Protein AF-A0AAD5PAB6-F1 (afdb_monomer)

Mean predicted aligned error: 14.92 Å

Organism: NCBI:txid60185

Foldseek 3Di:
DPVVQLVVQQDDDPDDDDPVSSVVSVVVVVVVVVVVCCVDPVNVVVCVVDVDDFDQLLVQDPDDPVVSVCLVCVVVLNDPVRFQQDQDPQPRDRPRPHQQCCCVSVVVCVVQVHDVVDSRVSVVLSVLGDRDRDDPPPPDDSVRVRVVSPD

Secondary structure (DSSP, 8-state):
--HHHHHHHSPP-SSPPPHHHHHHHHHHHHHHHHHHHHHSTTTHHHHHH-SS----GGGGS---HHHHHHHHHHHHT--TTTTS-PPPTTT---S---HHHHHHHTTHHHHHT--TTSS-HHHHHHHTS-SSPPPTTSSS-HHHHHHTT--

Structure (mmCIF, N/CA/C/O backbone):
data_AF-A0AAD5PAB6-F1
#
_entry.id   AF-A0AAD5PAB6-F1
#
loop_
_atom_site.group_PDB
_atom_site.id
_atom_site.type_symbol
_atom_site.label_atom_id
_atom_site.label_alt_id
_atom_site.label_comp_id
_atom_site.label_asym_id
_atom_site.label_entity_id
_atom_site.label_seq_id
_atom_site.pdbx_PDB_ins_code
_atom_site.Cartn_x
_atom_site.Cartn_y
_atom_site.Cartn_z
_atom_site.occupancy
_atom_site.B_iso_or_equiv
_atom_site.auth_seq_id
_atom_site.auth_comp_id
_atom_site.auth_asym_id
_atom_site.auth_atom_id
_atom_site.pdbx_PDB_model_num
ATOM 1 N N . LEU A 1 1 ? -11.622 15.871 12.752 1.00 52.44 1 LEU A N 1
ATOM 2 C CA . LEU A 1 1 ? -12.853 16.181 13.515 1.00 52.44 1 LEU A CA 1
ATOM 3 C C . LEU A 1 1 ? -12.615 17.339 14.476 1.00 52.44 1 LEU A C 1
ATOM 5 O O . LEU A 1 1 ? -12.016 17.161 15.533 1.00 52.44 1 LEU A O 1
ATOM 9 N N . LYS A 1 2 ? -13.066 18.540 14.109 1.00 60.25 2 LYS A N 1
ATOM 10 C CA . LYS A 1 2 ? -13.145 19.654 15.063 1.00 60.25 2 LYS A CA 1
ATOM 11 C C . LYS A 1 2 ? -14.247 19.303 16.072 1.00 60.25 2 LYS A C 1
ATOM 13 O O . LYS A 1 2 ? -15.369 19.041 15.650 1.00 60.25 2 LYS A O 1
ATOM 18 N N . LYS A 1 3 ? -13.951 19.274 17.380 1.00 57.97 3 LYS A N 1
ATOM 19 C CA . LYS A 1 3 ? -14.927 18.919 18.442 1.00 57.97 3 LYS A CA 1
ATOM 20 C C . LYS A 1 3 ? -16.257 19.674 18.290 1.00 57.97 3 LYS A C 1
ATOM 22 O O . LYS A 1 3 ? -17.313 19.107 18.523 1.00 57.97 3 LYS A O 1
ATOM 27 N N . THR A 1 4 ? -16.209 20.918 17.823 1.00 65.62 4 THR A N 1
ATOM 28 C CA . THR A 1 4 ? -17.369 21.785 17.578 1.00 65.62 4 THR A CA 1
ATOM 29 C C . THR A 1 4 ? -18.349 21.277 16.517 1.00 65.62 4 THR A C 1
ATOM 31 O O . THR A 1 4 ? -19.530 21.585 16.619 1.00 65.62 4 THR A O 1
ATOM 34 N N . ALA A 1 5 ? -17.911 20.503 15.520 1.00 68.12 5 ALA A N 1
ATOM 35 C CA . ALA A 1 5 ? -18.805 19.937 14.503 1.00 68.12 5 ALA A CA 1
ATOM 36 C C . ALA A 1 5 ? -19.599 18.734 15.042 1.00 68.12 5 ALA A C 1
ATOM 38 O O . ALA A 1 5 ? -20.783 18.598 14.751 1.00 68.12 5 ALA A O 1
ATOM 39 N N . LEU A 1 6 ? -18.969 17.918 15.897 1.00 73.88 6 LEU A N 1
ATOM 40 C CA . LEU A 1 6 ? -19.603 16.777 16.568 1.00 73.88 6 LEU A CA 1
ATOM 41 C C . LEU A 1 6 ? -20.797 17.217 17.416 1.00 73.88 6 LEU A C 1
ATOM 43 O O . LEU A 1 6 ? -21.904 16.719 17.231 1.00 73.88 6 LEU A O 1
ATOM 47 N N . TRP A 1 7 ? -20.585 18.191 18.301 1.00 68.56 7 TRP A N 1
ATOM 48 C CA . TRP A 1 7 ? -21.627 18.659 19.215 1.00 68.56 7 TRP A CA 1
ATOM 49 C C . TRP A 1 7 ? -22.803 19.330 18.498 1.00 68.56 7 TRP A C 1
ATOM 51 O O . TRP A 1 7 ? -23.920 19.250 18.986 1.00 68.56 7 TRP A O 1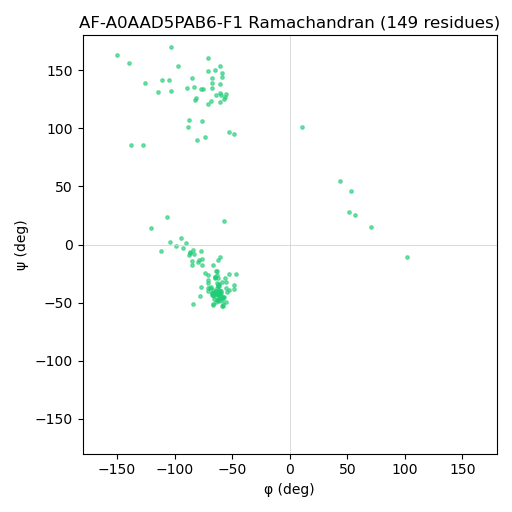
ATOM 61 N N . LYS A 1 8 ? -22.576 19.930 17.320 1.00 75.12 8 LYS A N 1
ATOM 62 C CA . LYS A 1 8 ? -23.640 20.506 16.478 1.00 75.12 8 LYS A CA 1
ATOM 63 C C . LYS A 1 8 ? -24.502 19.454 15.772 1.00 75.12 8 LYS A C 1
ATOM 65 O O . LYS A 1 8 ? -25.627 19.759 15.402 1.00 75.12 8 LYS A O 1
ATOM 70 N N . SER A 1 9 ? -23.970 18.249 15.554 1.00 70.81 9 SER A N 1
ATOM 71 C CA . SER A 1 9 ? -24.687 17.149 14.885 1.00 70.81 9 SER A CA 1
ATOM 72 C C . SER A 1 9 ? -25.569 16.321 15.824 1.00 70.81 9 SER A C 1
ATOM 74 O O . SER A 1 9 ? -26.395 15.540 15.360 1.00 70.81 9 SER A O 1
ATOM 76 N N . LEU A 1 10 ? -25.383 16.468 17.139 1.00 77.12 10 LEU A N 1
ATOM 77 C CA . LEU A 1 10 ? -26.148 15.745 18.146 1.00 77.12 10 LEU A CA 1
ATOM 78 C C . LEU A 1 10 ? -27.414 16.538 18.521 1.00 77.12 10 LEU A C 1
ATOM 80 O O . LEU A 1 10 ? -27.325 17.750 18.726 1.00 77.12 10 LEU A O 1
ATOM 84 N N . PRO A 1 11 ? -28.588 15.886 18.612 1.00 74.44 11 PRO A N 1
ATOM 85 C CA . PRO A 1 11 ? -29.830 16.559 18.975 1.00 74.44 11 PRO A CA 1
ATOM 86 C C . PRO A 1 11 ? -29.775 17.030 20.434 1.00 74.44 11 PRO A C 1
ATOM 88 O O . PRO A 1 11 ? -29.379 16.242 21.291 1.00 74.44 11 PRO A O 1
ATOM 91 N N . PRO A 1 12 ? -30.189 18.271 20.746 1.00 73.25 12 PRO A N 1
ATOM 92 C CA . PRO A 1 12 ? -30.129 18.789 22.107 1.00 73.25 12 PRO A CA 1
ATOM 93 C C . PRO A 1 12 ? -30.975 17.927 23.054 1.00 73.25 12 PRO A C 1
ATOM 95 O O . PRO A 1 12 ? -32.175 17.763 22.848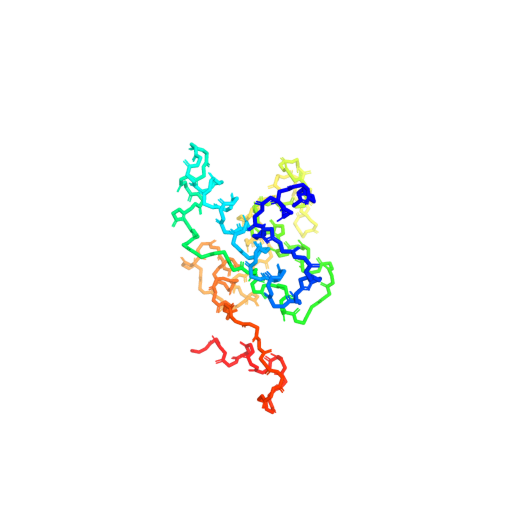 1.00 73.25 12 PRO A O 1
ATOM 98 N N . GLN A 1 13 ? -30.347 17.384 24.100 1.00 74.88 13 GLN A N 1
ATOM 99 C CA . GLN A 1 13 ? -31.016 16.601 25.141 1.00 74.88 13 GLN A CA 1
ATOM 100 C C . GLN A 1 13 ? -30.465 16.935 26.533 1.00 74.88 13 GLN A C 1
ATOM 102 O O . GLN A 1 13 ? -29.332 17.394 26.676 1.00 74.88 13 GLN A O 1
ATOM 107 N N . THR A 1 14 ? -31.276 16.685 27.561 1.00 67.94 14 THR A N 1
ATOM 108 C CA . THR A 1 14 ? -30.961 16.969 28.972 1.00 67.94 14 THR A CA 1
ATOM 109 C C . THR A 1 14 ? -30.151 15.861 29.655 1.00 67.94 14 THR A C 1
ATOM 111 O O . THR A 1 14 ? -29.536 16.105 30.689 1.00 67.94 14 THR A O 1
ATOM 114 N N . ALA A 1 15 ? -30.116 14.656 29.078 1.00 74.81 15 ALA A N 1
ATOM 115 C CA . ALA A 1 15 ? -29.356 13.511 29.580 1.00 74.81 15 ALA A CA 1
ATOM 116 C C . ALA A 1 15 ? -27.995 13.367 28.864 1.00 74.81 15 ALA A C 1
ATOM 118 O O . ALA A 1 15 ? -27.869 13.763 27.704 1.00 74.81 15 ALA A O 1
ATOM 119 N N . PRO A 1 16 ? -26.965 12.767 29.487 1.00 78.75 16 PRO A N 1
ATOM 120 C CA . PRO A 1 16 ? -25.716 12.454 28.794 1.00 78.75 16 PRO A CA 1
ATOM 121 C C . PRO A 1 16 ? -25.956 11.488 27.619 1.00 78.75 16 PRO A C 1
ATOM 123 O O . PRO A 1 16 ? -26.741 10.548 27.724 1.00 78.75 16 PRO A O 1
ATOM 126 N N . TYR A 1 17 ? -25.293 11.732 26.485 1.00 77.19 17 TYR A N 1
ATOM 127 C CA . TYR A 1 17 ? -25.424 10.896 25.287 1.00 77.19 17 TYR A CA 1
ATOM 128 C C . TYR A 1 17 ? -24.842 9.497 25.502 1.00 77.19 17 TYR A C 1
ATOM 130 O O . TYR A 1 17 ? -23.742 9.347 26.038 1.00 77.19 17 TYR A O 1
ATOM 138 N N . ASP A 1 18 ? -25.532 8.478 24.992 1.00 84.62 18 ASP A N 1
ATOM 139 C CA . ASP A 1 18 ? -25.009 7.114 24.957 1.00 84.62 18 ASP A CA 1
ATOM 140 C C . ASP A 1 18 ? -23.865 6.990 23.930 1.00 84.62 18 ASP A C 1
ATOM 142 O O . ASP A 1 18 ? -23.847 7.623 22.868 1.00 84.62 18 ASP A O 1
ATOM 146 N N . ASN A 1 19 ? -22.920 6.090 24.200 1.00 81.56 19 ASN A N 1
ATOM 147 C CA . ASN A 1 19 ? -21.806 5.765 23.314 1.00 81.56 19 ASN A CA 1
ATOM 148 C C . ASN A 1 19 ? -22.269 5.349 21.910 1.00 81.56 19 ASN A C 1
ATOM 150 O O . ASN A 1 19 ? -21.568 5.616 20.931 1.00 81.56 19 ASN A O 1
ATOM 154 N N . LYS A 1 20 ? -23.436 4.702 21.776 1.00 83.94 20 LYS A N 1
ATOM 155 C CA . LYS A 1 20 ? -24.002 4.365 20.460 1.00 83.94 20 LYS A CA 1
ATOM 156 C C . LYS A 1 20 ? -24.390 5.615 19.673 1.00 83.94 20 LYS A C 1
ATOM 158 O O . LYS A 1 20 ? -24.085 5.687 18.483 1.00 83.94 20 LYS A O 1
ATOM 163 N N . GLN A 1 21 ? -24.996 6.604 20.332 1.00 81.75 21 GLN A N 1
ATOM 164 C CA . GLN A 1 21 ? -25.394 7.873 19.714 1.00 81.75 21 GLN A CA 1
ATOM 165 C C . GLN A 1 21 ? -24.162 8.671 19.274 1.00 81.75 21 GLN A C 1
ATOM 167 O O . GLN A 1 21 ? -24.095 9.129 18.134 1.00 81.75 21 GLN A O 1
ATOM 172 N N . ILE A 1 22 ? -23.136 8.741 20.129 1.00 82.31 22 ILE A N 1
ATOM 173 C CA . ILE A 1 22 ? -21.867 9.412 19.809 1.00 82.31 22 ILE A CA 1
ATOM 174 C C . ILE A 1 22 ? -21.185 8.737 18.611 1.00 82.31 22 ILE A C 1
ATOM 176 O O . ILE A 1 22 ? -20.752 9.414 17.674 1.00 82.31 22 ILE A O 1
ATOM 180 N N . LYS A 1 23 ? -21.116 7.397 18.590 1.00 82.19 23 LYS A N 1
ATOM 181 C CA . LYS A 1 23 ? -20.553 6.639 17.458 1.00 82.19 23 LYS A CA 1
ATOM 182 C C . LYS A 1 23 ? -21.337 6.865 16.164 1.00 82.19 23 LYS A C 1
ATOM 184 O O . LYS A 1 23 ? -20.718 7.015 15.111 1.00 82.19 23 LYS A O 1
ATOM 189 N N . ALA A 1 24 ? -22.668 6.908 16.231 1.00 83.38 24 ALA A N 1
ATOM 190 C CA . ALA A 1 24 ? -23.523 7.159 15.074 1.00 83.38 24 ALA A CA 1
ATOM 191 C C . ALA A 1 24 ? -23.304 8.568 14.497 1.00 83.38 24 ALA A C 1
ATOM 193 O O . ALA A 1 24 ? -23.031 8.691 13.303 1.00 83.38 24 ALA A O 1
ATOM 194 N N . ALA A 1 25 ? -23.317 9.602 15.343 1.00 82.94 25 ALA A N 1
ATOM 195 C CA . ALA A 1 25 ? -23.074 10.987 14.934 1.00 82.94 25 ALA A CA 1
ATOM 196 C C . ALA A 1 25 ? -21.662 11.182 14.355 1.00 82.94 25 ALA A C 1
ATOM 198 O O . ALA A 1 25 ? -21.480 11.794 13.302 1.00 82.94 25 ALA A O 1
ATOM 199 N N . THR A 1 26 ? -20.651 10.567 14.980 1.00 82.12 26 THR A N 1
ATOM 200 C CA . THR A 1 26 ? -19.270 10.577 14.464 1.00 82.12 26 THR A CA 1
ATOM 201 C C . THR A 1 26 ? -19.196 9.946 13.071 1.00 82.12 26 THR A C 1
ATOM 203 O O . THR A 1 26 ? -18.559 10.496 12.174 1.00 82.12 26 THR A O 1
ATOM 206 N N . LYS A 1 27 ? -19.866 8.803 12.864 1.00 81.69 27 LYS A N 1
ATOM 207 C CA . LYS A 1 27 ? -19.917 8.117 11.566 1.00 81.69 27 LYS A CA 1
ATOM 208 C C . LYS A 1 27 ? -20.615 8.966 10.499 1.00 81.69 27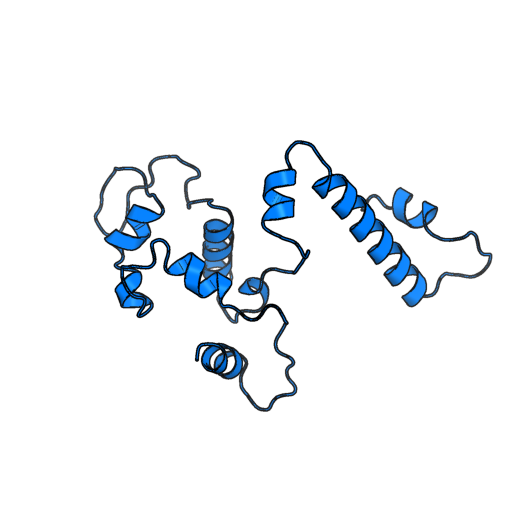 LYS A C 1
ATOM 210 O O . LYS A 1 27 ? -20.151 9.002 9.364 1.00 81.69 27 LYS A O 1
ATOM 215 N N . GLN A 1 28 ? -21.699 9.657 10.853 1.00 83.06 28 GLN A N 1
ATOM 216 C CA . GLN A 1 28 ? -22.409 10.562 9.944 1.00 83.06 28 GLN A CA 1
ATOM 217 C C . GLN A 1 28 ? -21.529 11.737 9.511 1.00 83.06 28 GLN A C 1
ATOM 219 O O . GLN A 1 28 ? -21.402 11.980 8.315 1.00 83.06 28 GLN A O 1
ATOM 224 N N . LEU A 1 29 ? -20.854 12.405 10.449 1.00 82.50 29 LEU A N 1
ATOM 225 C CA . LEU A 1 29 ? -19.949 13.511 10.123 1.00 82.50 29 LEU A CA 1
ATOM 226 C C . LEU A 1 29 ? -18.778 13.079 9.245 1.00 82.50 29 LEU A C 1
ATOM 228 O O . LEU A 1 29 ? -18.471 13.753 8.268 1.00 82.50 29 LEU A O 1
ATOM 232 N N . LEU A 1 30 ? -18.164 11.932 9.547 1.00 77.31 30 LEU A N 1
ATOM 233 C CA . LEU A 1 30 ? -17.102 11.376 8.709 1.00 77.31 30 LEU A CA 1
ATOM 234 C C . LEU A 1 30 ? -17.592 11.100 7.285 1.00 77.31 30 LEU A C 1
ATOM 236 O O . LEU A 1 30 ? -16.867 11.371 6.331 1.00 77.31 30 LEU A O 1
ATOM 240 N N . ASN A 1 31 ? -18.815 10.589 7.128 1.00 78.88 31 ASN A N 1
ATOM 241 C CA . ASN A 1 31 ? -19.408 10.354 5.813 1.00 78.88 31 ASN A CA 1
ATOM 242 C C . ASN A 1 31 ? -19.684 11.662 5.058 1.00 78.88 31 ASN A C 1
ATOM 244 O O . ASN A 1 31 ? -19.444 11.710 3.855 1.00 78.88 31 ASN A O 1
ATOM 248 N N . LEU A 1 32 ? -20.145 12.710 5.745 1.00 80.75 32 LEU A N 1
ATOM 249 C CA . LEU A 1 32 ? -20.395 14.025 5.147 1.00 80.75 32 LEU A CA 1
ATOM 250 C C . LEU A 1 32 ? -19.093 14.700 4.695 1.00 80.75 32 LEU A C 1
ATOM 252 O O . LEU A 1 32 ? -18.965 15.019 3.516 1.00 80.75 32 LEU A O 1
ATOM 256 N N . GLU A 1 33 ? -18.089 14.809 5.577 1.00 78.38 33 GLU A N 1
ATOM 257 C CA . GLU A 1 33 ? -16.760 15.353 5.232 1.00 78.38 33 GLU A CA 1
ATOM 258 C C . GLU A 1 33 ? -16.143 14.582 4.049 1.00 78.38 33 GLU A C 1
ATOM 260 O O . GLU A 1 33 ? -15.517 15.146 3.148 1.00 78.38 33 GLU A O 1
ATOM 265 N N . SER A 1 34 ? -16.361 13.267 4.017 1.00 70.88 34 SER A N 1
ATOM 266 C CA . SER A 1 34 ? -15.916 12.401 2.929 1.00 70.88 34 SER A CA 1
ATOM 267 C C . SER A 1 34 ? -16.637 12.656 1.606 1.00 70.88 34 SER A C 1
ATOM 269 O O . SER A 1 34 ? -15.998 12.649 0.553 1.00 70.88 34 SER A O 1
ATOM 271 N N . GLN A 1 35 ? -17.956 12.862 1.634 1.00 71.19 35 GLN A N 1
ATOM 272 C CA . GLN A 1 35 ? -18.746 13.194 0.448 1.00 71.19 35 GLN A CA 1
ATOM 273 C C . GLN A 1 35 ? -18.369 14.572 -0.102 1.00 71.19 35 GLN A C 1
ATOM 275 O O . GLN A 1 35 ? -18.146 14.698 -1.303 1.00 71.19 35 GLN A O 1
ATOM 280 N N . GLU A 1 36 ? -18.204 15.575 0.761 1.00 74.38 36 GLU A N 1
ATOM 281 C CA . GLU A 1 36 ? -17.712 16.903 0.373 1.00 74.38 36 GLU A CA 1
ATOM 282 C C . GLU A 1 36 ? -16.333 16.810 -0.281 1.00 74.38 36 GLU A C 1
ATOM 284 O O . GLU A 1 36 ? -16.110 17.344 -1.370 1.00 74.38 36 GLU A O 1
ATOM 289 N N . THR A 1 37 ? -15.426 16.044 0.332 1.00 66.62 37 THR A N 1
ATOM 290 C CA . THR A 1 37 ? -14.092 15.822 -0.224 1.00 66.62 37 THR A CA 1
ATOM 291 C C . THR A 1 37 ? -14.171 15.135 -1.584 1.00 66.62 37 THR A C 1
ATOM 293 O O . THR A 1 37 ? -13.420 15.524 -2.469 1.00 66.62 37 THR A O 1
ATOM 296 N N . ARG A 1 38 ? -15.076 14.167 -1.800 1.00 63.00 38 ARG A N 1
ATOM 297 C CA . ARG A 1 38 ? -15.287 13.465 -3.089 1.00 63.00 38 ARG A CA 1
ATOM 298 C C . ARG A 1 38 ? -15.930 14.317 -4.183 1.00 63.00 38 ARG A C 1
ATOM 300 O O . ARG A 1 38 ? -15.654 14.084 -5.356 1.00 63.00 38 ARG A O 1
ATOM 307 N N . ASN A 1 39 ? -16.775 15.272 -3.812 1.00 68.38 39 ASN A N 1
ATOM 308 C CA . ASN A 1 39 ? -17.467 16.148 -4.760 1.00 68.38 39 ASN A CA 1
ATOM 309 C C . ASN A 1 39 ? -16.604 17.344 -5.194 1.00 68.38 39 ASN A C 1
ATOM 311 O O . ASN A 1 39 ? -16.969 18.080 -6.111 1.00 68.38 39 ASN A O 1
ATOM 315 N N . GLY A 1 40 ? -15.445 17.531 -4.556 1.00 72.25 40 GLY A N 1
ATOM 316 C CA . GLY A 1 40 ? -14.483 18.567 -4.901 1.00 72.25 40 GLY A CA 1
ATOM 317 C C . GLY A 1 40 ? -13.925 18.452 -6.336 1.00 72.25 40 GLY A C 1
ATOM 318 O O . GLY A 1 40 ? -13.802 17.360 -6.896 1.00 72.25 40 GLY A O 1
ATOM 319 N N . PRO A 1 41 ? -13.486 19.568 -6.950 1.00 63.38 41 PRO A N 1
ATOM 320 C CA . PRO A 1 41 ? -12.970 19.575 -8.325 1.00 63.38 41 PRO A CA 1
ATOM 321 C C . PRO A 1 41 ? -11.752 18.662 -8.536 1.00 63.38 41 PRO A C 1
ATOM 323 O O . PRO A 1 41 ? -11.582 18.080 -9.602 1.00 63.38 41 PRO A O 1
ATOM 326 N N . LYS A 1 42 ? -10.912 18.516 -7.500 1.00 57.97 42 LYS A N 1
ATOM 327 C CA . LYS A 1 42 ? -9.656 17.746 -7.525 1.00 57.97 42 LYS A CA 1
ATOM 328 C C . LYS A 1 42 ? -9.830 16.258 -7.197 1.00 57.97 42 LYS A C 1
ATOM 330 O O . LYS A 1 42 ? -8.876 15.496 -7.315 1.00 57.97 42 LYS A O 1
ATOM 335 N N . SER A 1 43 ? -11.012 15.833 -6.758 1.00 58.66 43 SER A N 1
ATOM 336 C CA . SER A 1 43 ? -11.237 14.492 -6.208 1.00 58.66 43 SER A CA 1
ATOM 337 C C . SER A 1 43 ? -12.105 13.595 -7.078 1.00 58.66 43 SER A C 1
ATOM 339 O O . SER A 1 43 ? -12.172 12.407 -6.785 1.00 58.66 43 SER A O 1
ATOM 341 N N . LYS A 1 44 ? -12.681 14.094 -8.182 1.00 56.91 44 LYS A N 1
ATOM 342 C CA . LYS A 1 44 ? -13.457 13.277 -9.136 1.00 56.91 44 LYS A CA 1
ATOM 343 C C . LYS A 1 44 ? -12.688 12.043 -9.624 1.00 56.91 44 LYS A C 1
ATOM 345 O O . LYS A 1 44 ? -13.258 10.959 -9.681 1.00 56.91 44 LYS A O 1
ATOM 350 N N . LEU A 1 45 ? -11.383 12.179 -9.876 1.00 57.91 45 LEU A N 1
ATOM 351 C CA . LEU A 1 45 ? -10.514 11.055 -10.252 1.00 57.91 45 LEU A CA 1
ATOM 352 C C . LEU A 1 45 ? -10.323 10.058 -9.095 1.00 57.91 45 LEU A C 1
ATOM 354 O O . LEU A 1 45 ? -10.420 8.852 -9.286 1.00 57.91 45 LEU A O 1
ATOM 358 N N . VAL A 1 46 ? -10.108 10.547 -7.871 1.00 52.41 46 VAL A N 1
ATOM 359 C CA . VAL A 1 46 ? -9.905 9.694 -6.684 1.00 52.41 46 VAL A CA 1
ATOM 360 C C . VAL A 1 46 ? -11.204 8.997 -6.260 1.00 52.41 46 VAL A C 1
ATOM 362 O O . VAL A 1 46 ? -11.177 7.834 -5.861 1.00 52.41 46 VAL A O 1
ATOM 365 N N . ALA A 1 47 ? -12.340 9.687 -6.367 1.00 53.78 47 ALA A N 1
ATOM 366 C CA . ALA A 1 47 ? -13.672 9.178 -6.065 1.00 53.78 47 ALA A CA 1
ATOM 367 C C . ALA A 1 47 ? -14.105 8.097 -7.065 1.00 53.78 47 ALA A C 1
ATOM 369 O O . ALA A 1 47 ? -14.620 7.065 -6.639 1.00 53.78 47 ALA A O 1
ATOM 370 N N . ALA A 1 48 ? -13.829 8.294 -8.361 1.00 57.09 48 ALA A N 1
ATOM 371 C CA . ALA A 1 48 ? -14.061 7.288 -9.397 1.00 57.09 48 ALA A CA 1
ATOM 372 C C . ALA A 1 48 ? -13.210 6.025 -9.174 1.00 57.09 48 ALA A C 1
ATOM 374 O O . ALA A 1 48 ? -13.698 4.912 -9.344 1.00 57.09 48 ALA A O 1
ATOM 375 N N . CYS A 1 49 ? -11.964 6.182 -8.713 1.00 52.50 49 CYS A N 1
ATOM 376 C CA . CYS A 1 49 ? -11.069 5.056 -8.439 1.00 52.50 49 CYS A CA 1
ATOM 377 C C . CYS A 1 49 ? -11.336 4.342 -7.100 1.00 52.50 49 CYS A C 1
ATOM 379 O O . CYS A 1 49 ? -10.813 3.251 -6.880 1.00 52.50 49 CYS A O 1
ATOM 381 N N . ARG A 1 50 ? -12.103 4.937 -6.174 1.00 52.41 50 ARG A N 1
ATOM 382 C CA . ARG A 1 50 ? -12.409 4.345 -4.859 1.00 52.41 50 ARG A CA 1
ATOM 383 C C . ARG A 1 50 ? -13.878 4.554 -4.482 1.00 52.41 50 ARG A C 1
ATOM 385 O O . ARG A 1 50 ? -14.166 5.478 -3.715 1.00 52.41 50 ARG A O 1
ATOM 392 N N . PRO A 1 51 ? -14.803 3.678 -4.921 1.00 54.91 51 PRO A N 1
ATOM 393 C CA . PRO A 1 51 ? -16.228 3.785 -4.589 1.00 54.91 51 PRO A CA 1
ATOM 394 C C . PRO A 1 51 ? -16.514 3.648 -3.082 1.00 54.91 51 PRO A C 1
ATOM 396 O O . PRO A 1 51 ? -17.459 4.259 -2.576 1.00 54.91 51 PRO A O 1
ATOM 399 N N . TYR A 1 52 ? -15.625 3.009 -2.306 1.00 58.25 52 TYR A N 1
ATOM 400 C CA . TYR A 1 52 ? -15.766 2.826 -0.853 1.00 58.25 52 TYR A CA 1
ATOM 401 C C . TYR A 1 52 ? -14.551 3.340 -0.064 1.00 58.25 52 TYR A C 1
ATOM 403 O O . TYR A 1 52 ? -13.402 3.122 -0.451 1.00 58.25 52 TYR A O 1
ATOM 411 N N . LEU A 1 53 ? -14.811 4.005 1.067 1.00 60.50 53 LEU A N 1
ATOM 412 C CA . LEU A 1 53 ? -13.794 4.361 2.058 1.00 60.50 53 LEU A CA 1
ATOM 413 C C . LEU A 1 53 ? -13.515 3.151 2.940 1.00 60.50 53 LEU A C 1
ATOM 415 O O . LEU A 1 53 ? -14.178 2.928 3.950 1.00 60.50 53 LEU A O 1
ATOM 419 N N . LEU A 1 54 ? -12.549 2.348 2.515 1.00 66.62 54 LEU A N 1
ATOM 420 C CA . LEU A 1 54 ? -12.090 1.189 3.263 1.00 66.62 54 LEU A CA 1
ATOM 421 C C . LEU A 1 54 ? -10.682 1.451 3.785 1.00 66.62 54 LEU A C 1
ATOM 423 O O . LEU A 1 54 ? -9.853 2.061 3.104 1.00 66.62 54 LEU A O 1
ATOM 427 N N . ILE A 1 55 ? -10.427 0.982 5.007 1.00 74.06 55 ILE A N 1
ATOM 428 C CA . ILE A 1 55 ? -9.067 0.898 5.534 1.00 74.06 55 ILE A CA 1
ATOM 429 C C . ILE A 1 55 ? -8.290 -0.022 4.600 1.00 74.06 55 ILE A C 1
ATOM 431 O O . ILE A 1 55 ? -8.749 -1.115 4.271 1.00 74.06 55 ILE A O 1
ATOM 435 N N . ASP A 1 56 ? -7.126 0.445 4.170 1.00 77.81 56 ASP A N 1
ATOM 436 C CA . ASP A 1 56 ? -6.268 -0.299 3.268 1.00 77.81 56 ASP A CA 1
ATOM 437 C C . ASP A 1 56 ? -5.919 -1.682 3.862 1.00 77.81 56 ASP A C 1
ATOM 439 O O . ASP A 1 56 ? -5.426 -1.740 4.997 1.00 77.81 56 ASP A O 1
ATOM 443 N N . PRO A 1 57 ? -6.141 -2.792 3.127 1.00 80.88 57 PRO A N 1
ATOM 444 C CA . PRO A 1 57 ? -5.851 -4.139 3.615 1.00 80.88 57 PRO A CA 1
ATOM 445 C C . PRO A 1 57 ? -4.428 -4.347 4.144 1.00 80.88 57 PRO A C 1
ATOM 447 O O . PRO A 1 57 ? -4.216 -5.172 5.031 1.00 80.88 57 PRO A O 1
ATOM 450 N N . ILE A 1 58 ? -3.458 -3.553 3.674 1.00 84.25 58 ILE A N 1
ATOM 451 C CA . ILE A 1 58 ? -2.057 -3.581 4.121 1.00 84.25 58 ILE A CA 1
ATOM 452 C C . ILE A 1 58 ? -1.930 -3.368 5.638 1.00 84.25 58 ILE A C 1
ATOM 454 O O . ILE A 1 58 ? -0.997 -3.871 6.271 1.00 84.25 58 ILE A O 1
ATOM 458 N N . VAL A 1 59 ? -2.869 -2.641 6.253 1.00 84.06 59 VAL A N 1
ATOM 459 C CA . VAL A 1 59 ? -2.879 -2.391 7.703 1.00 84.06 59 VAL A CA 1
ATOM 460 C C . VAL A 1 59 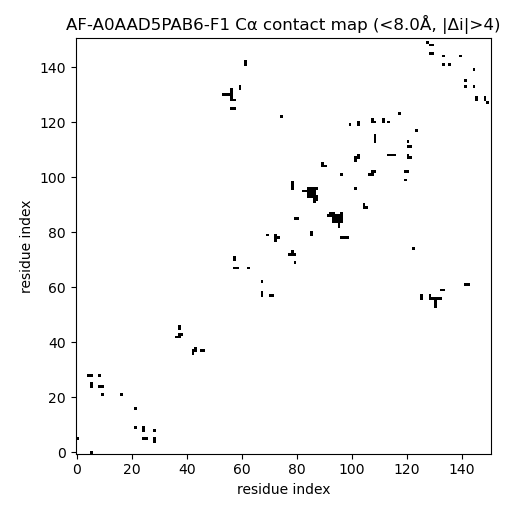? -3.080 -3.684 8.496 1.00 84.06 59 VAL A C 1
ATOM 462 O O . VAL A 1 59 ? -2.563 -3.807 9.606 1.00 84.06 59 VAL A O 1
ATOM 465 N N . TRP A 1 60 ? -3.771 -4.667 7.920 1.00 81.00 60 TRP A N 1
ATOM 466 C CA . TRP A 1 60 ? -4.102 -5.931 8.575 1.00 81.00 60 TRP A CA 1
ATOM 467 C C . TRP A 1 60 ? -3.082 -7.045 8.316 1.00 81.00 60 TRP A C 1
ATOM 469 O O . TRP A 1 60 ? -3.236 -8.139 8.860 1.00 81.00 60 TRP A O 1
ATOM 479 N N . LEU A 1 61 ? -2.051 -6.794 7.503 1.00 82.88 61 LEU A N 1
ATOM 480 C CA . LEU A 1 61 ? -1.014 -7.782 7.223 1.00 82.88 61 LEU A CA 1
ATOM 481 C C . LEU A 1 61 ? -0.042 -7.921 8.410 1.00 82.88 61 LEU A C 1
ATOM 483 O O . LEU A 1 61 ? 0.455 -6.902 8.924 1.00 82.88 61 LEU A O 1
ATOM 487 N N . PRO A 1 62 ? 0.287 -9.160 8.823 1.00 82.69 62 PRO A N 1
ATOM 488 C CA . PRO A 1 62 ? 1.316 -9.414 9.822 1.00 82.69 62 PRO A CA 1
ATOM 489 C C . PRO A 1 62 ? 2.700 -9.173 9.202 1.00 82.69 62 PRO A C 1
ATOM 491 O O . PRO A 1 62 ? 3.288 -10.045 8.573 1.00 82.69 62 PRO A O 1
ATOM 494 N N . MET A 1 63 ? 3.220 -7.956 9.350 1.00 86.81 63 MET A N 1
ATOM 495 C CA . MET A 1 63 ? 4.537 -7.557 8.842 1.00 86.81 63 MET A CA 1
ATOM 496 C C . MET A 1 63 ? 5.175 -6.466 9.701 1.00 86.81 63 MET A C 1
ATOM 498 O O . MET A 1 63 ? 4.491 -5.779 10.475 1.00 86.81 63 MET A O 1
ATOM 502 N N . LYS A 1 64 ? 6.491 -6.274 9.539 1.00 90.31 64 LYS A N 1
ATOM 503 C CA . LYS A 1 64 ? 7.250 -5.240 10.255 1.00 90.31 64 LYS A CA 1
ATOM 504 C C . LYS A 1 64 ? 6.772 -3.843 9.848 1.00 90.31 64 LYS A C 1
ATOM 506 O O . LYS A 1 64 ? 6.377 -3.609 8.705 1.00 90.31 64 LYS A O 1
ATOM 511 N N . TYR A 1 65 ? 6.877 -2.882 10.767 1.00 86.12 65 TYR A N 1
ATOM 512 C CA . TYR A 1 65 ? 6.499 -1.483 10.518 1.00 86.12 65 TYR A CA 1
ATOM 513 C C . TYR A 1 65 ? 7.196 -0.889 9.281 1.00 86.12 65 TYR A C 1
ATOM 515 O O . TYR A 1 65 ? 6.563 -0.223 8.463 1.00 86.12 65 TYR A O 1
ATOM 523 N N . SER A 1 66 ? 8.485 -1.189 9.098 1.00 83.56 66 SER A N 1
ATOM 524 C CA . SER A 1 66 ? 9.274 -0.716 7.956 1.00 83.56 66 SER A CA 1
ATOM 525 C C . SER A 1 66 ? 8.770 -1.259 6.613 1.00 83.56 66 SER A C 1
ATOM 527 O O . SER A 1 66 ? 8.701 -0.507 5.643 1.00 83.56 66 SER A O 1
ATOM 529 N N . GLN A 1 67 ? 8.378 -2.535 6.555 1.00 85.19 67 GLN A N 1
ATOM 530 C CA . GLN A 1 67 ? 7.793 -3.161 5.364 1.00 85.19 67 GLN A CA 1
ATOM 531 C C . GLN A 1 67 ? 6.435 -2.533 5.046 1.00 85.19 67 GLN A C 1
ATOM 533 O O . GLN A 1 67 ? 6.206 -2.095 3.919 1.00 85.19 67 GLN A O 1
ATOM 538 N N . ARG A 1 68 ? 5.581 -2.378 6.067 1.00 88.25 68 ARG A N 1
ATOM 539 C CA . ARG A 1 68 ? 4.272 -1.732 5.924 1.00 88.25 68 ARG A CA 1
ATOM 540 C C . ARG A 1 68 ? 4.400 -0.306 5.390 1.00 88.25 68 ARG A C 1
ATOM 542 O O . ARG A 1 68 ? 3.695 0.063 4.457 1.00 88.25 68 ARG A O 1
ATOM 549 N N . SER A 1 69 ? 5.331 0.482 5.932 1.00 84.25 69 SER A N 1
ATOM 550 C CA . SER A 1 69 ? 5.583 1.852 5.467 1.00 84.25 69 SER A CA 1
ATOM 551 C C . SER A 1 69 ? 6.000 1.890 3.994 1.00 84.25 69 SER A C 1
ATOM 553 O O . SER A 1 69 ? 5.494 2.723 3.245 1.00 84.25 69 SER A O 1
ATOM 555 N N . ARG A 1 70 ? 6.863 0.963 3.549 1.00 84.75 70 ARG A N 1
ATOM 556 C CA . ARG A 1 70 ? 7.275 0.857 2.138 1.00 84.75 70 ARG A CA 1
ATOM 557 C C . ARG A 1 70 ? 6.103 0.518 1.216 1.00 84.75 70 ARG A C 1
ATOM 559 O O . ARG A 1 70 ? 5.984 1.148 0.174 1.00 84.75 70 ARG A O 1
ATOM 566 N N . LEU A 1 71 ? 5.222 -0.406 1.604 1.00 85.75 71 LEU A N 1
ATOM 567 C CA . LEU A 1 71 ? 4.046 -0.769 0.800 1.00 85.75 71 LEU A CA 1
ATOM 568 C C . LEU A 1 71 ? 2.995 0.347 0.742 1.00 85.75 71 LEU A C 1
ATOM 570 O O . LEU A 1 71 ? 2.414 0.584 -0.313 1.00 85.75 71 LEU A O 1
ATOM 574 N N . ILE A 1 72 ? 2.779 1.079 1.840 1.00 84.69 72 ILE A N 1
ATOM 575 C CA . ILE A 1 72 ? 1.898 2.260 1.845 1.00 84.69 72 ILE A CA 1
ATOM 576 C C . ILE A 1 72 ? 2.451 3.329 0.900 1.00 84.69 72 ILE A C 1
ATOM 578 O O . ILE A 1 72 ? 1.726 3.849 0.055 1.00 84.69 72 ILE A O 1
ATOM 582 N N . ARG A 1 73 ? 3.749 3.625 1.010 1.00 82.06 73 ARG A N 1
ATOM 583 C CA . ARG A 1 73 ? 4.454 4.544 0.112 1.00 82.06 73 ARG A CA 1
ATOM 584 C C . ARG A 1 73 ? 4.345 4.091 -1.346 1.00 82.06 73 ARG A C 1
ATOM 586 O O . ARG A 1 73 ? 3.963 4.896 -2.191 1.00 82.06 73 ARG A O 1
ATOM 593 N N . TRP A 1 74 ? 4.539 2.796 -1.619 1.00 84.56 74 TRP A N 1
ATOM 594 C CA . TRP A 1 74 ? 4.291 2.213 -2.938 1.00 84.56 74 TRP A CA 1
ATOM 595 C C . TRP A 1 74 ? 2.866 2.484 -3.407 1.00 84.56 74 TRP A C 1
ATOM 597 O O . TRP A 1 74 ? 2.701 2.994 -4.503 1.00 84.56 74 TRP A O 1
ATOM 607 N N . ARG A 1 75 ? 1.829 2.235 -2.600 1.00 83.38 75 ARG A N 1
ATOM 608 C CA . ARG A 1 75 ? 0.435 2.512 -2.997 1.00 83.38 75 ARG A CA 1
ATOM 609 C C . ARG A 1 75 ? 0.156 3.980 -3.291 1.00 83.38 75 ARG A C 1
ATOM 611 O O . ARG A 1 75 ? -0.614 4.280 -4.196 1.00 83.38 75 ARG A O 1
ATOM 618 N N . LEU A 1 76 ? 0.788 4.886 -2.554 1.00 79.06 76 LEU A N 1
ATOM 619 C CA . LEU A 1 76 ? 0.659 6.329 -2.764 1.00 79.06 76 LEU A CA 1
ATOM 620 C C . LEU A 1 76 ? 1.477 6.838 -3.964 1.00 79.06 76 LEU A C 1
ATOM 622 O O . LEU A 1 76 ? 1.382 8.011 -4.308 1.00 79.06 76 LEU A O 1
ATOM 626 N N . GLY A 1 77 ? 2.286 5.984 -4.604 1.00 77.69 77 GLY A N 1
ATOM 627 C CA . GLY A 1 77 ? 3.241 6.413 -5.630 1.00 77.69 77 GLY A CA 1
ATOM 628 C C . GLY A 1 77 ? 4.414 7.206 -5.069 1.00 77.69 77 GLY A C 1
ATOM 629 O O . GLY A 1 77 ? 5.144 7.845 -5.817 1.00 77.69 77 GLY A O 1
ATOM 630 N N . TRP A 1 78 ? 4.608 7.159 -3.754 1.00 74.06 78 TRP A N 1
ATOM 631 C CA . TRP A 1 78 ? 5.703 7.820 -3.071 1.00 74.06 78 TRP A CA 1
ATOM 632 C C . TRP A 1 78 ? 6.885 6.859 -3.048 1.00 74.06 78 TRP A C 1
ATOM 634 O O . TRP A 1 78 ? 6.930 5.922 -2.260 1.00 74.06 78 TRP A O 1
ATOM 644 N N . MET A 1 79 ? 7.860 7.051 -3.927 1.00 68.31 79 MET A N 1
ATOM 645 C CA . MET A 1 79 ? 9.132 6.339 -3.797 1.00 68.31 79 MET A CA 1
ATOM 646 C C . MET A 1 79 ? 9.939 6.873 -2.614 1.00 68.31 79 MET A C 1
ATOM 648 O O . MET A 1 79 ? 9.689 7.996 -2.172 1.00 68.31 79 MET A O 1
ATOM 652 N N . PRO A 1 80 ? 10.917 6.097 -2.101 1.00 53.16 80 PRO A N 1
ATOM 653 C CA . PRO A 1 80 ? 11.748 6.476 -0.959 1.00 53.16 80 PRO A CA 1
ATOM 654 C C . PRO A 1 80 ? 12.318 7.900 -1.013 1.00 53.16 80 PRO A C 1
ATOM 656 O O . PRO A 1 80 ? 12.527 8.471 0.052 1.00 53.16 80 PRO A O 1
ATOM 659 N N . ASN A 1 81 ? 12.479 8.482 -2.209 1.00 54.12 81 ASN A N 1
ATOM 660 C CA . ASN A 1 81 ? 13.073 9.803 -2.403 1.00 54.12 81 ASN A CA 1
ATOM 661 C C . ASN A 1 81 ? 12.164 10.845 -3.088 1.00 54.12 81 ASN A C 1
ATOM 663 O O . ASN A 1 81 ? 12.663 11.868 -3.526 1.00 54.12 81 ASN A O 1
ATOM 667 N N . GLY A 1 82 ? 10.846 10.644 -3.217 1.00 51.59 82 GLY A N 1
ATOM 668 C CA . GLY A 1 82 ? 9.948 11.739 -3.644 1.00 51.59 82 GLY A CA 1
ATOM 669 C C . GLY A 1 82 ? 10.277 12.420 -4.990 1.00 51.59 82 GLY A C 1
ATOM 670 O O . GLY A 1 82 ? 9.914 13.575 -5.180 1.00 51.59 82 GLY A O 1
ATOM 671 N N . GLY A 1 83 ? 10.959 11.727 -5.911 1.00 50.88 83 GLY A N 1
ATOM 672 C CA . GLY A 1 83 ? 11.360 12.260 -7.220 1.00 50.88 83 GLY A CA 1
ATOM 673 C C . GLY A 1 83 ? 12.828 12.691 -7.336 1.00 50.88 83 GLY A C 1
ATOM 674 O O . GLY A 1 83 ? 13.299 12.884 -8.454 1.00 50.88 83 GLY A O 1
ATOM 675 N N . THR A 1 84 ? 13.590 12.770 -6.240 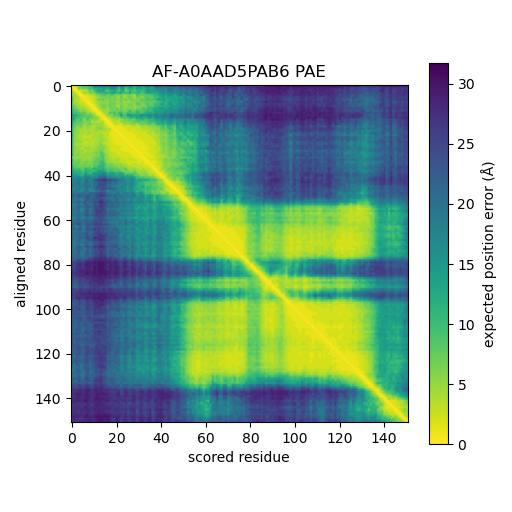1.00 48.88 84 THR A N 1
ATOM 676 C CA . THR A 1 84 ? 15.046 12.973 -6.311 1.00 48.88 84 THR A CA 1
ATOM 677 C C . THR A 1 84 ? 15.780 11.649 -6.501 1.00 48.88 84 THR A C 1
ATOM 679 O O . THR A 1 84 ? 15.374 10.608 -5.982 1.00 48.88 84 THR A O 1
ATOM 682 N N . SER A 1 85 ? 16.854 11.694 -7.292 1.00 54.53 85 SER A N 1
ATOM 683 C CA . SER A 1 85 ? 17.722 10.575 -7.667 1.00 54.53 85 SER A CA 1
ATOM 684 C C . SER A 1 85 ? 18.152 9.755 -6.445 1.00 54.53 85 SER A C 1
ATOM 686 O O . SER A 1 85 ? 19.104 10.093 -5.743 1.00 54.53 85 SER A O 1
ATOM 688 N N . ALA A 1 86 ? 17.426 8.676 -6.153 1.00 65.75 86 ALA A N 1
ATOM 689 C CA . ALA A 1 86 ? 17.929 7.633 -5.277 1.00 65.75 86 ALA A CA 1
ATOM 690 C C . ALA A 1 86 ? 18.803 6.723 -6.131 1.00 65.75 86 ALA A C 1
ATOM 692 O O . ALA A 1 86 ? 18.321 6.191 -7.129 1.00 65.75 86 ALA A O 1
ATOM 693 N N . ILE A 1 87 ? 20.056 6.539 -5.729 1.00 72.00 87 ILE A N 1
ATOM 694 C CA . ILE A 1 87 ? 20.910 5.501 -6.301 1.00 72.00 87 ILE A CA 1
ATOM 695 C C . ILE A 1 87 ? 20.276 4.154 -5.959 1.00 72.00 87 ILE A C 1
ATOM 697 O O . ILE A 1 87 ? 19.937 3.889 -4.794 1.00 72.00 87 ILE A O 1
ATOM 701 N N . CYS A 1 88 ? 20.087 3.300 -6.960 1.00 78.38 88 CYS A N 1
ATOM 702 C CA . CYS A 1 88 ? 19.623 1.949 -6.702 1.00 78.38 88 CYS A CA 1
ATOM 703 C C . CYS A 1 88 ? 20.737 1.139 -6.043 1.00 78.38 88 CYS A C 1
ATOM 705 O O . CYS A 1 88 ? 21.788 0.929 -6.631 1.00 78.38 88 CYS A O 1
ATOM 707 N N . ARG A 1 89 ? 20.504 0.617 -4.836 1.00 76.75 89 ARG A N 1
ATOM 708 C CA . ARG A 1 89 ? 21.510 -0.194 -4.125 1.00 76.75 89 ARG A CA 1
ATOM 709 C C . ARG A 1 89 ? 21.827 -1.530 -4.801 1.00 76.75 89 ARG A C 1
ATOM 711 O O . ARG A 1 89 ? 22.825 -2.137 -4.443 1.00 76.75 89 ARG A O 1
ATOM 718 N N . ASN A 1 90 ? 20.962 -2.003 -5.698 1.00 82.31 90 ASN A N 1
ATOM 719 C CA . ASN A 1 90 ? 21.137 -3.299 -6.347 1.00 82.31 90 ASN A CA 1
ATOM 720 C C . ASN A 1 90 ? 22.071 -3.208 -7.560 1.00 82.31 90 ASN A C 1
ATOM 722 O O . ASN A 1 90 ? 23.047 -3.940 -7.633 1.00 82.31 90 ASN A O 1
ATOM 726 N N . CYS A 1 91 ? 21.814 -2.276 -8.481 1.00 85.75 91 CYS A N 1
ATOM 727 C CA . CYS A 1 91 ? 22.630 -2.102 -9.688 1.00 85.75 91 CYS A CA 1
ATOM 728 C C . CYS A 1 91 ? 23.581 -0.895 -9.636 1.00 85.75 91 CYS A C 1
ATOM 730 O O . CYS A 1 91 ? 24.265 -0.625 -10.615 1.00 85.75 91 CYS A O 1
ATOM 732 N N . ASN A 1 92 ? 23.608 -0.162 -8.516 1.00 77.12 92 ASN A N 1
ATOM 733 C CA . ASN A 1 92 ? 24.388 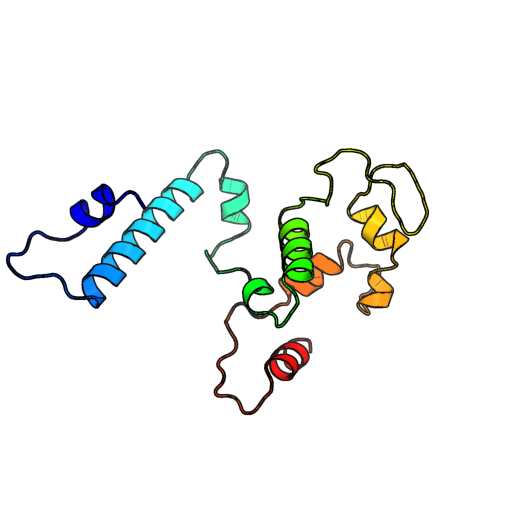1.065 -8.311 1.00 77.12 92 ASN A CA 1
ATOM 734 C C . ASN A 1 92 ? 24.183 2.129 -9.407 1.00 77.12 92 ASN A C 1
ATOM 736 O O . ASN A 1 92 ? 25.072 2.932 -9.682 1.00 77.12 92 ASN A O 1
ATOM 740 N N . ASP A 1 93 ? 23.008 2.117 -10.040 1.00 75.81 93 ASP A N 1
ATOM 741 C CA . ASP A 1 93 ? 22.644 3.068 -11.085 1.00 75.81 93 ASP A CA 1
ATOM 742 C C . ASP A 1 93 ? 22.119 4.364 -10.454 1.00 75.81 93 ASP A C 1
ATOM 744 O O . ASP A 1 93 ? 21.321 4.352 -9.507 1.00 75.81 93 ASP A O 1
ATOM 748 N N . ASN A 1 94 ? 22.595 5.480 -10.998 1.00 66.38 94 ASN A N 1
ATOM 749 C CA . ASN A 1 94 ? 22.273 6.838 -10.580 1.00 66.38 94 ASN A CA 1
ATOM 750 C C . ASN A 1 94 ? 21.010 7.374 -11.271 1.00 66.38 94 ASN A C 1
ATOM 752 O O . ASN A 1 94 ? 20.524 8.452 -10.918 1.00 66.38 94 ASN A O 1
ATOM 756 N N . GLN A 1 95 ? 20.460 6.643 -12.244 1.00 62.28 95 GLN A N 1
ATOM 757 C CA . GLN A 1 95 ? 19.226 7.026 -12.915 1.00 62.28 95 GLN A CA 1
ATOM 758 C C . GLN A 1 95 ? 18.020 6.730 -12.017 1.00 62.28 95 GLN A C 1
ATOM 760 O O . GLN A 1 95 ? 17.647 5.583 -11.793 1.00 62.28 95 GLN A O 1
ATOM 765 N N . HIS A 1 96 ? 17.443 7.806 -11.471 1.00 69.06 96 HIS A N 1
ATOM 766 C CA . HIS A 1 96 ? 16.134 7.913 -10.815 1.00 69.06 96 HIS A CA 1
ATOM 767 C C . HIS A 1 96 ? 15.427 6.582 -10.511 1.00 69.06 96 HIS A C 1
ATOM 769 O O . HIS A 1 96 ? 14.754 6.009 -11.369 1.00 69.06 96 HIS A O 1
ATOM 775 N N . LEU A 1 97 ? 15.500 6.143 -9.250 1.00 75.81 97 LEU A N 1
ATOM 776 C CA . LEU A 1 97 ? 14.731 5.015 -8.726 1.00 75.81 97 LEU A CA 1
ATOM 777 C C . LEU A 1 97 ? 13.228 5.195 -9.015 1.00 75.81 97 LEU A C 1
ATOM 779 O O . LEU A 1 97 ? 12.536 5.901 -8.284 1.00 75.81 97 LEU A O 1
ATOM 783 N N . SER A 1 98 ? 12.746 4.571 -10.091 1.00 79.31 98 SER A N 1
ATOM 784 C CA . SER A 1 98 ? 11.353 4.584 -10.550 1.00 79.31 98 SER A CA 1
ATOM 785 C C . SER A 1 98 ? 10.639 3.269 -10.200 1.00 79.31 98 SER A C 1
ATOM 787 O O . SER A 1 98 ? 11.277 2.299 -9.789 1.00 79.31 98 SER A O 1
ATOM 789 N N . ARG A 1 99 ? 9.306 3.197 -10.370 1.00 82.94 99 ARG A N 1
ATOM 790 C CA . ARG A 1 99 ? 8.537 1.957 -10.107 1.00 82.94 99 ARG A CA 1
ATOM 791 C C . ARG A 1 99 ? 9.037 0.858 -11.031 1.00 82.94 99 ARG A C 1
ATOM 793 O O . ARG A 1 99 ? 9.362 -0.223 -10.560 1.00 82.94 99 ARG A O 1
ATOM 800 N N . ASN A 1 100 ? 9.140 1.183 -12.318 1.00 85.62 100 ASN A N 1
ATOM 801 C CA . ASN A 1 100 ? 9.588 0.262 -13.355 1.00 85.62 100 ASN A CA 1
ATOM 802 C C . ASN A 1 100 ? 11.009 -0.212 -13.076 1.00 85.62 100 ASN A C 1
ATOM 804 O O . ASN A 1 100 ? 11.261 -1.406 -13.143 1.00 85.62 100 ASN A O 1
ATOM 808 N N . HIS A 1 101 ? 11.897 0.701 -12.670 1.00 86.62 101 HIS A N 1
ATOM 809 C CA . HIS A 1 101 ? 13.249 0.334 -12.274 1.00 86.62 101 HIS A CA 1
ATOM 810 C C . HIS A 1 101 ? 13.247 -0.640 -11.094 1.00 86.62 101 HIS A C 1
ATOM 812 O O . HIS A 1 101 ? 13.952 -1.633 -11.136 1.00 86.62 101 HIS A O 1
ATOM 818 N N . VAL A 1 102 ? 12.455 -0.404 -10.041 1.00 85.06 102 VAL A N 1
ATOM 819 C CA . VAL A 1 102 ? 12.374 -1.352 -8.916 1.00 85.06 102 VAL A CA 1
ATOM 820 C C . VAL A 1 102 ? 11.850 -2.711 -9.383 1.00 85.06 102 VAL A C 1
ATOM 822 O O . VAL A 1 102 ? 12.403 -3.731 -8.986 1.00 85.06 102 VAL A O 1
ATOM 825 N N . ILE A 1 103 ? 10.821 -2.729 -10.234 1.00 89.31 103 ILE A N 1
ATOM 826 C CA . ILE A 1 103 ? 10.226 -3.964 -10.757 1.00 89.31 103 ILE A CA 1
ATOM 827 C C . ILE A 1 103 ? 11.246 -4.765 -11.569 1.00 89.31 103 ILE A C 1
ATOM 829 O O . ILE A 1 103 ? 11.382 -5.963 -11.336 1.00 89.31 103 ILE A O 1
ATOM 833 N N . SER A 1 104 ? 11.978 -4.116 -12.477 1.00 89.25 104 SER A N 1
ATOM 834 C CA . SER A 1 104 ? 12.950 -4.783 -13.344 1.00 89.25 104 SER A CA 1
ATOM 835 C C . SER A 1 104 ? 14.258 -5.106 -12.623 1.00 89.25 104 SER A C 1
ATOM 837 O O . SER A 1 104 ? 14.773 -6.209 -12.747 1.00 89.25 104 SER A O 1
ATOM 839 N N . CYS A 1 105 ? 14.798 -4.169 -11.842 1.00 88.69 105 CYS A N 1
ATOM 840 C CA . CYS A 1 105 ? 16.097 -4.307 -11.184 1.00 88.69 105 CYS A CA 1
ATOM 841 C C . CYS A 1 105 ? 16.077 -5.377 -10.090 1.00 88.69 105 CYS A C 1
ATOM 843 O O . CYS A 1 105 ? 17.062 -6.086 -9.923 1.00 88.69 105 CYS A O 1
ATOM 845 N N . PHE A 1 106 ? 14.970 -5.501 -9.352 1.00 88.31 106 PHE A N 1
ATOM 846 C CA . PHE A 1 106 ? 14.806 -6.545 -8.335 1.00 88.31 106 PHE A CA 1
ATOM 847 C C . PHE A 1 106 ? 14.089 -7.792 -8.860 1.00 88.31 106 PHE A C 1
ATOM 849 O O . PHE A 1 106 ? 13.781 -8.669 -8.061 1.00 88.31 106 PHE A O 1
ATOM 856 N N . ASP A 1 107 ? 13.795 -7.850 -10.161 1.00 91.12 107 ASP A N 1
ATOM 857 C CA . ASP A 1 107 ? 13.028 -8.922 -10.795 1.00 91.12 107 ASP A CA 1
ATOM 858 C C . ASP A 1 107 ? 11.788 -9.340 -9.980 1.00 91.12 107 ASP A C 1
ATOM 860 O O . ASP A 1 107 ? 11.585 -10.484 -9.562 1.00 91.12 107 ASP A O 1
ATOM 864 N N . VAL A 1 108 ? 10.953 -8.344 -9.681 1.00 91.44 108 VAL A N 1
ATOM 865 C CA . VAL A 1 108 ? 9.822 -8.498 -8.757 1.00 91.44 108 VAL A CA 1
ATOM 866 C C . VAL A 1 108 ? 8.793 -9.507 -9.273 1.00 91.44 108 VAL A C 1
ATOM 868 O O . VAL A 1 108 ? 8.092 -10.134 -8.480 1.00 91.44 108 VAL A O 1
ATOM 871 N N . HIS A 1 109 ? 8.719 -9.688 -10.589 1.00 93.31 109 HIS A N 1
ATOM 872 C CA . HIS A 1 109 ? 7.887 -10.701 -11.228 1.00 93.31 109 HIS A CA 1
ATOM 873 C C . HIS A 1 109 ? 8.234 -12.106 -10.757 1.00 93.31 109 HIS A C 1
ATOM 875 O O . HIS A 1 109 ? 7.358 -12.811 -10.254 1.00 93.31 109 HIS A O 1
ATOM 881 N N . THR A 1 110 ? 9.511 -12.472 -10.840 1.00 93.31 110 THR A N 1
ATOM 882 C CA . THR A 1 110 ? 10.005 -13.766 -10.372 1.00 93.31 110 THR A CA 1
ATOM 883 C C . THR A 1 110 ? 9.831 -13.906 -8.864 1.00 93.31 110 THR A C 1
ATOM 885 O O . THR A 1 110 ? 9.348 -14.935 -8.395 1.00 93.31 110 THR A O 1
ATOM 888 N N . LEU A 1 111 ? 10.127 -12.852 -8.091 1.00 91.69 111 LEU A N 1
ATOM 889 C CA . LEU A 1 111 ? 9.977 -12.876 -6.629 1.00 91.69 111 LEU A CA 1
ATOM 890 C C . LEU A 1 111 ? 8.534 -13.111 -6.162 1.00 91.69 111 LEU A C 1
ATOM 892 O O . LEU A 1 111 ? 8.322 -13.720 -5.115 1.00 91.69 111 LEU A O 1
ATOM 896 N N . LEU A 1 112 ? 7.549 -12.599 -6.902 1.00 89.88 112 LEU A N 1
ATOM 897 C CA . LEU A 1 112 ? 6.129 -12.730 -6.569 1.00 89.88 112 LEU A CA 1
ATOM 898 C C . LEU A 1 112 ? 5.425 -13.850 -7.343 1.00 89.88 112 LEU A C 1
ATOM 900 O O . LEU A 1 112 ? 4.239 -14.070 -7.112 1.00 89.88 112 LEU A O 1
ATOM 904 N N . ASN A 1 113 ? 6.134 -14.548 -8.235 1.00 92.56 113 ASN A N 1
ATOM 905 C CA . ASN A 1 113 ? 5.569 -15.527 -9.161 1.00 92.56 113 ASN A CA 1
ATOM 906 C C . ASN A 1 113 ? 4.405 -14.951 -10.000 1.00 92.56 113 ASN A C 1
ATOM 908 O O . ASN A 1 113 ? 3.337 -15.552 -10.115 1.00 92.56 113 ASN A O 1
ATOM 912 N N . ILE A 1 114 ? 4.600 -13.748 -10.553 1.00 91.94 114 ILE A N 1
ATOM 913 C CA . ILE A 1 114 ? 3.603 -13.029 -11.361 1.00 91.94 114 ILE A CA 1
ATOM 914 C C . ILE A 1 114 ? 4.089 -12.892 -12.806 1.00 91.94 114 ILE A C 1
ATOM 916 O O . ILE A 1 114 ? 5.194 -12.390 -13.019 1.00 91.94 114 ILE A O 1
ATOM 920 N N . PRO A 1 115 ? 3.261 -13.223 -13.816 1.00 92.56 115 PRO A N 1
ATOM 921 C CA . PRO A 1 115 ? 3.649 -13.093 -15.219 1.00 92.56 115 PRO A CA 1
ATOM 922 C C . PRO A 1 115 ? 4.038 -11.659 -15.620 1.00 92.56 115 PRO A C 1
ATOM 924 O O . PRO A 1 115 ? 3.404 -10.690 -15.197 1.00 92.56 115 PRO A O 1
ATOM 927 N N . HIS A 1 116 ? 5.024 -11.519 -16.514 1.00 91.44 116 HIS A N 1
ATOM 928 C CA . HIS A 1 116 ? 5.513 -10.220 -17.018 1.00 91.44 116 HIS A CA 1
ATOM 929 C C . HIS A 1 116 ? 4.470 -9.391 -17.786 1.00 91.44 116 HIS A C 1
ATOM 931 O O . HIS A 1 116 ? 4.669 -8.198 -17.996 1.00 91.44 116 HIS A O 1
ATOM 937 N N . VAL A 1 117 ? 3.334 -9.990 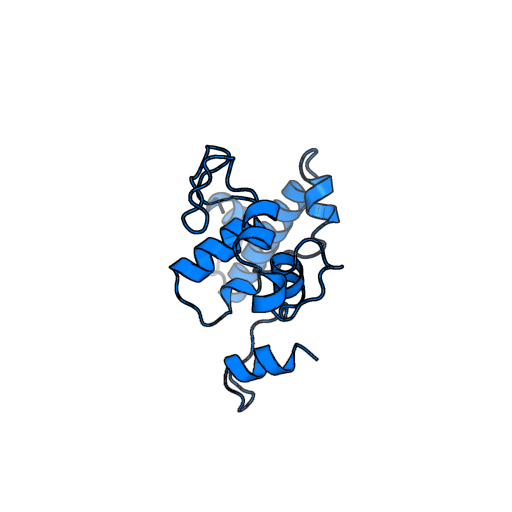-18.164 1.00 93.00 117 VAL A N 1
ATOM 938 C CA . VAL A 1 117 ? 2.204 -9.265 -18.770 1.00 93.00 117 VAL A CA 1
ATOM 939 C C . VAL A 1 117 ? 1.576 -8.248 -17.807 1.00 93.00 117 VAL A C 1
ATOM 941 O O . VAL A 1 117 ? 0.931 -7.308 -18.257 1.00 93.00 117 VAL A O 1
ATOM 944 N N . VAL A 1 118 ? 1.752 -8.421 -16.490 1.00 91.12 118 VAL A N 1
ATOM 945 C CA . VAL A 1 118 ? 1.210 -7.526 -15.458 1.00 91.12 118 VAL A CA 1
ATOM 946 C C . VAL A 1 118 ? 2.192 -6.375 -15.199 1.00 91.12 118 VAL A C 1
ATOM 948 O O . VAL A 1 118 ? 3.186 -6.589 -14.521 1.00 91.12 118 VAL A O 1
ATOM 951 N N . PRO A 1 119 ? 1.936 -5.128 -15.626 1.00 88.44 119 PRO A N 1
ATOM 952 C CA . PRO A 1 119 ? 2.968 -4.082 -15.591 1.00 88.44 119 PRO A CA 1
ATOM 953 C C . PRO A 1 119 ? 3.432 -3.677 -14.182 1.00 88.44 119 PRO A C 1
ATOM 955 O O . PRO A 1 119 ? 4.557 -3.218 -14.008 1.00 88.44 119 PRO A O 1
ATOM 958 N N . ASP A 1 120 ? 2.562 -3.812 -13.176 1.00 89.69 120 ASP A N 1
ATOM 959 C CA . ASP A 1 120 ? 2.861 -3.515 -11.771 1.00 89.69 120 ASP A CA 1
ATOM 960 C C . ASP A 1 120 ? 2.490 -4.726 -10.894 1.00 89.69 120 ASP A C 1
ATOM 962 O O . ASP A 1 120 ? 1.373 -4.790 -10.359 1.00 89.69 120 ASP A O 1
ATOM 966 N N . PRO A 1 121 ? 3.404 -5.705 -10.750 1.00 91.25 121 PRO A N 1
ATOM 967 C CA . PRO A 1 121 ? 3.135 -6.932 -10.007 1.00 91.25 121 PRO A CA 1
ATOM 968 C C . PRO A 1 121 ? 2.858 -6.659 -8.522 1.00 91.25 121 PRO A C 1
ATOM 970 O O . PRO A 1 121 ? 2.016 -7.320 -7.918 1.00 91.25 121 PRO A O 1
ATOM 973 N N . ILE A 1 122 ? 3.485 -5.636 -7.927 1.00 89.75 122 ILE A N 1
ATOM 974 C CA . ILE A 1 122 ? 3.247 -5.275 -6.521 1.00 89.75 122 ILE A CA 1
ATOM 975 C C . ILE A 1 122 ? 1.821 -4.754 -6.352 1.00 89.75 122 ILE A C 1
ATOM 977 O O . ILE A 1 122 ? 1.090 -5.225 -5.481 1.00 89.75 122 ILE A O 1
ATOM 981 N N . SER A 1 123 ? 1.397 -3.792 -7.176 1.00 87.88 123 SER A N 1
ATOM 982 C CA . SER A 1 123 ? 0.034 -3.258 -7.085 1.00 87.88 123 SER A CA 1
ATOM 983 C C . SER A 1 123 ? -1.015 -4.329 -7.371 1.00 87.88 123 SER A C 1
ATOM 985 O O . SER A 1 123 ? -2.054 -4.334 -6.712 1.00 87.88 123 SER A O 1
ATOM 987 N N . PHE A 1 124 ? -0.733 -5.262 -8.283 1.00 88.38 124 PHE A N 1
ATOM 988 C CA . PHE A 1 124 ? -1.598 -6.409 -8.553 1.00 88.38 124 PHE A CA 1
ATOM 989 C C . PHE A 1 124 ? -1.837 -7.270 -7.301 1.00 88.38 124 PHE A C 1
ATOM 991 O O . PHE A 1 124 ? -2.992 -7.475 -6.918 1.00 88.38 124 PHE A O 1
ATOM 998 N N . VAL A 1 125 ? -0.777 -7.684 -6.590 1.00 88.12 125 VAL A N 1
ATOM 999 C CA . VAL A 1 125 ? -0.915 -8.428 -5.318 1.00 88.12 125 VAL A CA 1
ATOM 1000 C C . VAL A 1 125 ? -1.694 -7.618 -4.295 1.00 88.12 125 VAL A C 1
ATOM 1002 O O . VAL A 1 125 ? -2.628 -8.116 -3.673 1.00 88.12 125 VAL A O 1
ATOM 1005 N N . LEU A 1 126 ? -1.331 -6.346 -4.121 1.00 85.06 126 LEU A N 1
ATOM 1006 C CA . LEU A 1 126 ? -1.956 -5.496 -3.113 1.00 85.06 126 LEU A CA 1
ATOM 1007 C C . LEU A 1 126 ? -3.455 -5.307 -3.369 1.00 85.06 126 LEU A C 1
ATOM 1009 O O . LEU A 1 126 ? -4.234 -5.207 -2.418 1.00 85.06 126 LEU A O 1
ATOM 1013 N N . ASN A 1 127 ? -3.868 -5.237 -4.633 1.00 84.62 127 ASN A N 1
ATOM 1014 C CA . ASN A 1 127 ? -5.272 -5.117 -5.026 1.00 84.62 127 ASN A CA 1
ATOM 1015 C C . ASN A 1 127 ? -6.042 -6.437 -4.911 1.00 84.62 127 ASN A C 1
ATOM 1017 O O . ASN A 1 127 ? -7.264 -6.401 -4.817 1.00 84.62 127 ASN A O 1
ATOM 1021 N N . SER A 1 128 ? -5.335 -7.565 -4.837 1.00 83.25 128 SER A N 1
ATOM 1022 C CA . SER A 1 128 ? -5.914 -8.892 -4.597 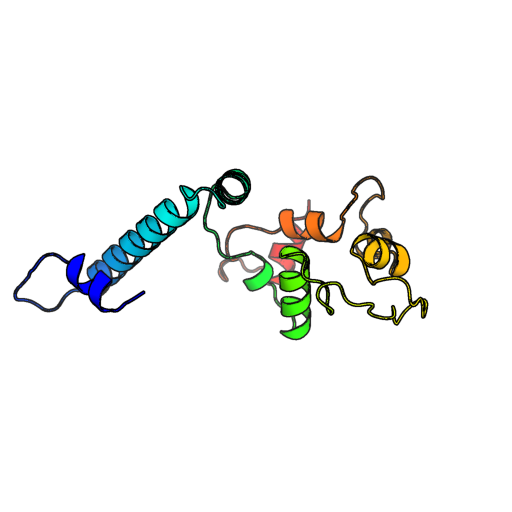1.00 83.25 128 SER A CA 1
ATOM 1023 C C . SER A 1 128 ? -6.128 -9.187 -3.104 1.00 83.25 128 SER A C 1
ATOM 1025 O O . SER A 1 128 ? -6.689 -10.218 -2.744 1.00 83.25 128 SER A O 1
ATOM 1027 N N . LEU A 1 129 ? -5.697 -8.291 -2.206 1.00 82.56 129 LEU A N 1
ATOM 1028 C CA . LEU A 1 129 ? -5.854 -8.484 -0.766 1.00 82.56 129 LEU A CA 1
ATOM 1029 C C 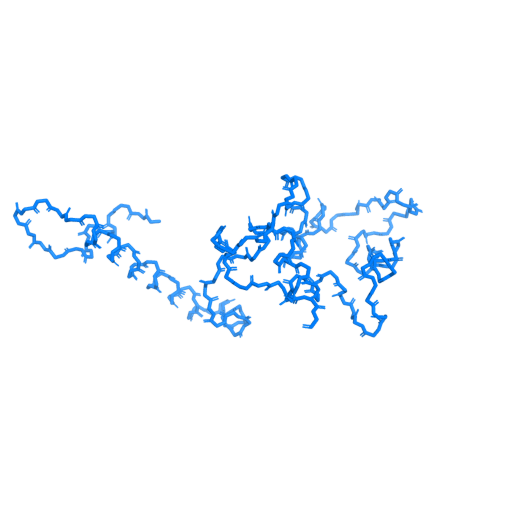. LEU A 1 129 ? -7.330 -8.424 -0.328 1.00 82.56 129 LEU A C 1
ATOM 1031 O O . LEU A 1 129 ? -8.073 -7.546 -0.782 1.00 82.56 129 LEU A O 1
ATOM 1035 N N . PRO A 1 130 ? -7.738 -9.256 0.651 1.00 78.94 130 PRO A N 1
ATOM 1036 C CA . PRO A 1 130 ? -9.065 -9.184 1.246 1.00 78.94 130 PRO A CA 1
ATOM 1037 C C . PRO A 1 130 ? -9.368 -7.791 1.802 1.00 78.94 130 PRO A C 1
ATOM 1039 O O . PRO A 1 130 ? -8.614 -7.228 2.594 1.00 78.94 130 PRO A O 1
ATOM 1042 N N . THR A 1 131 ? -10.523 -7.240 1.436 1.00 74.00 131 THR A N 1
ATOM 1043 C CA . THR A 1 131 ? -10.970 -5.915 1.900 1.00 74.00 131 THR A CA 1
ATOM 1044 C C . THR A 1 131 ? -11.499 -5.914 3.334 1.00 74.00 131 THR A C 1
ATOM 1046 O O . THR A 1 131 ? -11.675 -4.853 3.936 1.00 74.00 131 THR A O 1
ATOM 1049 N N . LYS A 1 132 ? -11.743 -7.100 3.901 1.00 72.25 132 LYS A N 1
ATOM 1050 C CA . LYS A 1 132 ? -12.213 -7.290 5.274 1.00 72.25 132 LYS A CA 1
ATOM 1051 C C . LYS A 1 132 ? -11.072 -7.778 6.152 1.00 72.25 132 LYS A C 1
ATOM 1053 O O . LYS A 1 132 ? -10.277 -8.622 5.749 1.00 72.25 132 LYS A O 1
ATOM 1058 N N . ARG A 1 133 ? -11.034 -7.269 7.384 1.00 71.50 133 ARG A N 1
ATOM 1059 C CA . ARG A 1 133 ? -10.126 -7.772 8.413 1.00 71.50 133 ARG A CA 1
ATOM 1060 C C . ARG A 1 133 ? -10.427 -9.259 8.659 1.00 71.50 133 ARG A C 1
ATOM 1062 O O . ARG A 1 133 ? -11.589 -9.568 8.929 1.00 71.50 133 ARG A O 1
ATOM 1069 N N . PRO A 1 134 ? -9.421 -10.149 8.627 1.00 65.44 134 PRO A N 1
ATOM 1070 C CA . PRO A 1 134 ? -9.601 -11.529 9.057 1.00 65.44 134 PRO A CA 1
ATOM 1071 C C . PRO A 1 134 ? -10.096 -11.568 10.508 1.00 65.44 134 PRO A C 1
ATOM 1073 O O . PRO A 1 134 ? -9.493 -10.952 11.391 1.00 65.44 134 PRO A O 1
ATOM 1076 N N . THR A 1 135 ? -11.214 -12.246 10.755 1.00 65.00 135 THR A N 1
ATOM 1077 C CA . THR A 1 135 ? -11.711 -12.506 12.111 1.00 65.00 135 THR A CA 1
ATOM 1078 C C . THR A 1 135 ? -10.896 -13.644 12.731 1.00 65.00 135 THR A C 1
ATOM 1080 O O . THR A 1 135 ? -10.718 -14.659 12.060 1.00 65.00 135 THR A O 1
ATOM 1083 N N . PRO A 1 136 ? -10.435 -13.531 13.992 1.00 59.78 136 PRO A N 1
ATOM 1084 C CA . PRO A 1 136 ? -9.640 -14.574 14.658 1.00 59.78 136 PRO A CA 1
ATOM 1085 C C . PRO A 1 136 ? -10.334 -15.940 14.804 1.00 59.78 136 PRO A C 1
ATOM 1087 O O . PRO A 1 136 ? -9.692 -16.902 15.204 1.00 59.78 136 PRO A O 1
ATOM 1090 N N . ASP A 1 137 ? -11.636 -16.014 14.523 1.00 52.09 137 ASP A N 1
ATOM 1091 C CA . ASP A 1 137 ? -12.513 -17.132 14.891 1.00 52.09 137 ASP A CA 1
ATOM 1092 C C . ASP A 1 137 ? -12.537 -18.290 13.877 1.00 52.09 137 ASP A C 1
ATOM 1094 O O . ASP A 1 137 ? -13.089 -19.360 14.123 1.00 52.09 137 ASP A O 1
ATOM 1098 N N . SER A 1 138 ? -11.894 -18.128 12.722 1.00 50.81 138 SER A N 1
ATOM 1099 C CA . SER A 1 138 ? -11.510 -19.284 11.917 1.00 50.81 138 SER A CA 1
ATOM 1100 C C . SER A 1 138 ? -10.219 -19.827 12.511 1.00 50.81 138 SER A C 1
ATOM 1102 O O . SER A 1 138 ? -9.260 -19.069 12.599 1.00 50.81 138 SER A O 1
ATOM 1104 N N . LYS A 1 139 ? -10.165 -21.117 12.861 1.00 47.59 139 LYS A N 1
ATOM 1105 C CA . LYS A 1 139 ? -8.988 -21.871 13.362 1.00 47.59 139 LYS A CA 1
ATOM 1106 C C . LYS A 1 139 ? -7.754 -21.868 12.428 1.00 47.59 139 LYS A C 1
ATOM 1108 O O . LYS A 1 139 ? -6.920 -22.760 12.504 1.00 47.59 139 LYS A O 1
ATOM 1113 N N . LYS A 1 140 ? -7.672 -20.905 11.515 1.00 52.09 140 LYS A N 1
ATOM 1114 C CA . LYS A 1 140 ? -6.601 -20.666 10.568 1.00 52.09 140 LYS A CA 1
ATOM 1115 C C . LYS A 1 140 ? -5.763 -19.496 11.059 1.00 52.09 140 LYS A C 1
ATOM 1117 O O . LYS A 1 140 ? -6.288 -18.440 11.420 1.00 52.09 140 LYS A O 1
ATOM 1122 N N . THR A 1 141 ? -4.453 -19.674 11.048 1.00 56.62 141 THR A N 1
ATOM 1123 C CA . THR A 1 141 ? -3.504 -18.604 11.359 1.00 56.62 141 THR A CA 1
ATOM 1124 C C . THR A 1 141 ? -3.730 -17.447 10.378 1.00 56.62 141 THR A C 1
ATOM 1126 O O . THR A 1 141 ? -4.078 -17.681 9.222 1.00 56.62 141 THR A O 1
ATOM 1129 N N . ILE A 1 142 ? -3.523 -16.187 10.786 1.00 52.75 142 ILE A N 1
ATOM 1130 C CA . ILE A 1 142 ? -3.701 -15.011 9.903 1.00 52.75 142 ILE A CA 1
ATOM 1131 C C . ILE A 1 142 ? -2.995 -15.218 8.547 1.00 52.75 142 ILE A C 1
ATOM 1133 O O . ILE A 1 142 ? -3.553 -14.881 7.509 1.00 52.75 142 ILE A O 1
ATOM 1137 N N . LEU A 1 143 ? -1.811 -15.840 8.551 1.00 54.53 143 LEU A N 1
ATOM 1138 C CA . LEU A 1 143 ? -1.049 -16.205 7.351 1.00 54.53 143 LEU A CA 1
ATOM 1139 C C . LEU A 1 143 ? -1.793 -17.179 6.418 1.00 54.53 143 LEU A C 1
ATOM 1141 O O . LEU A 1 143 ? -1.776 -16.992 5.207 1.00 54.53 143 LEU A O 1
ATOM 1145 N N . GLU A 1 144 ? -2.493 -18.172 6.962 1.00 56.06 144 GLU A N 1
ATOM 1146 C CA . GLU A 1 144 ? -3.245 -19.173 6.195 1.00 56.06 144 GLU A CA 1
ATOM 1147 C C . GLU A 1 144 ? -4.498 -18.581 5.543 1.00 56.06 144 GLU A C 1
ATOM 1149 O O . GLU A 1 144 ? -4.868 -18.980 4.442 1.00 56.06 144 GLU A O 1
ATOM 1154 N N . ILE A 1 145 ? -5.138 -17.595 6.183 1.00 57.03 145 ILE A N 1
ATOM 1155 C CA . ILE A 1 145 ? -6.277 -16.871 5.595 1.00 57.03 145 ILE A CA 1
ATOM 1156 C C . ILE A 1 145 ? -5.820 -16.067 4.369 1.00 57.03 145 ILE A C 1
ATOM 1158 O O . ILE A 1 145 ? -6.507 -16.051 3.347 1.00 57.03 145 ILE A O 1
ATOM 1162 N N . TYR A 1 146 ? -4.645 -15.434 4.445 1.00 52.03 146 TYR A N 1
ATOM 1163 C CA . TYR A 1 146 ? -4.095 -14.672 3.322 1.00 52.03 146 TYR A CA 1
ATOM 1164 C C . TYR A 1 146 ? -3.631 -15.573 2.169 1.00 52.03 146 TYR A C 1
ATOM 1166 O O . TYR A 1 146 ? -3.914 -15.244 1.023 1.00 52.03 146 TYR A O 1
ATOM 1174 N N . LEU A 1 147 ? -3.003 -16.719 2.453 1.00 54.44 147 LEU A N 1
ATOM 1175 C CA . LEU A 1 147 ? -2.575 -17.685 1.427 1.00 54.44 147 LEU A CA 1
ATOM 1176 C C . LEU A 1 147 ? -3.746 -18.437 0.770 1.00 54.44 147 LEU A C 1
ATOM 1178 O O . LEU A 1 147 ? -3.646 -18.866 -0.374 1.00 54.44 147 LEU A O 1
ATOM 1182 N N . ALA A 1 148 ? -4.873 -18.589 1.469 1.00 49.69 148 ALA A N 1
ATOM 1183 C CA . ALA A 1 148 ? -6.082 -19.194 0.906 1.00 49.69 148 ALA A CA 1
ATOM 1184 C C . ALA A 1 148 ? -6.892 -18.228 0.020 1.00 49.69 148 ALA A C 1
ATOM 1186 O O . ALA A 1 148 ? -7.788 -18.671 -0.687 1.00 49.69 148 ALA A O 1
ATOM 1187 N N . SER A 1 149 ? -6.596 -16.924 0.064 1.00 44.78 149 SER A N 1
ATOM 1188 C CA . SER A 1 149 ? -7.278 -15.894 -0.738 1.00 44.78 149 SER A CA 1
ATOM 1189 C C . SER A 1 149 ? -6.608 -15.647 -2.100 1.00 44.78 149 SER A C 1
ATOM 1191 O O . SER A 1 149 ? -7.031 -14.759 -2.832 1.00 44.78 149 SER A O 1
ATOM 1193 N N . THR A 1 150 ? -5.541 -16.389 -2.415 1.00 40.78 150 THR A N 1
ATOM 1194 C CA . THR A 1 150 ? -4.743 -16.273 -3.649 1.00 40.78 150 THR A CA 1
ATOM 1195 C C . THR A 1 150 ? -4.965 -17.425 -4.639 1.00 40.78 150 THR A C 1
ATOM 1197 O O . THR A 1 150 ? -4.101 -17.671 -5.475 1.00 40.78 150 THR A O 1
ATOM 1200 N N . TYR A 1 151 ? -6.111 -18.108 -4.565 1.00 37.97 151 TYR A N 1
ATOM 1201 C CA . TYR A 1 151 ? -6.572 -19.074 -5.571 1.00 37.97 151 TYR A CA 1
ATOM 1202 C C . TYR A 1 151 ? -7.924 -18.652 -6.139 1.00 37.97 151 TYR A C 1
ATOM 1204 O O . TYR A 1 151 ? -8.778 -18.216 -5.331 1.00 37.97 151 TYR A O 1
#

Radius of gyration: 21.03 Å; Cα contacts (8 Å, |Δi|>4): 96; chains: 1; bounding box: 55×44×48 Å

Sequence (151 aa):
LKKTALWKSLPPQTAPYDNKQIKAATKQLLNLESQETRNGPKSKLVAACRPYLLIDPIVWLPMKYSQRSRLIRWRLGWMPNGGTSAICRNCNDNQHLSRNHVISCFDVHTLLNIPHVVPDPISFVLNSLPTKRPTPDSKKTILEIYLASTY

Solvent-accessible surface area (backbone atoms only — not comparable to full-atom values): 9577 Å² total; per-residue (Å²): 133,63,70,72,60,57,64,70,67,50,80,92,67,95,64,87,82,52,71,67,57,54,52,51,47,52,52,51,51,53,50,50,58,47,48,56,53,37,71,34,94,87,19,50,68,58,37,71,75,44,89,64,97,66,73,61,46,72,77,73,51,96,68,56,70,70,59,48,52,52,54,52,29,53,75,72,71,41,50,100,50,77,87,51,67,36,61,36,87,86,79,69,40,67,72,54,65,40,73,67,50,51,39,61,74,64,40,42,34,72,78,68,74,40,67,82,87,49,90,52,53,67,61,52,54,62,69,58,49,62,80,62,80,84,65,85,84,49,100,56,56,76,66,52,56,58,64,64,60,75,114

pLDDT: mean 73.7, std 13.73, range [37.97, 93.31]